Protein AF-A0A969JYF0-F1 (afdb_monomer_lite)

Radius of gyration: 22.34 Å; chains: 1; bounding box: 47×36×56 Å

pLDDT: mean 80.42, std 15.69, range [39.81, 97.44]

Foldseek 3Di:
DPCPPDPDDDDADPVRHDDDDDPDDDPPDDDDDDDDDDDPDNVVVVLAFQAAADDAPPPVDPDHDPDPDFLCGDPPPVSRDPPPRRRHYHDTDHDDDDDDQDDDVPDPSPDDDDPPDPPDPPPPDDD

Sequence (127 aa):
DDDAPTIAGDIYDDANPLELTIDGLETNKPVLVDLQFRPTDPDLLTYAGLVLDWPTGDYEGQVTRGLDTTFATTTNEDAQSDDDTAVYGDIKITPVLEITIPYSDGHYGNLPVNSTYYGISRTMASP

Structure (mmCIF, N/CA/C/O backbone):
data_AF-A0A969JYF0-F1
#
_entry.id   AF-A0A969JYF0-F1
#
loop_
_atom_site.group_PDB
_atom_site.id
_atom_site.type_symbol
_atom_site.label_atom_id
_atom_site.label_alt_id
_atom_site.label_comp_id
_atom_site.label_asym_id
_atom_site.label_entity_id
_atom_site.label_seq_id
_atom_site.pdbx_PDB_ins_code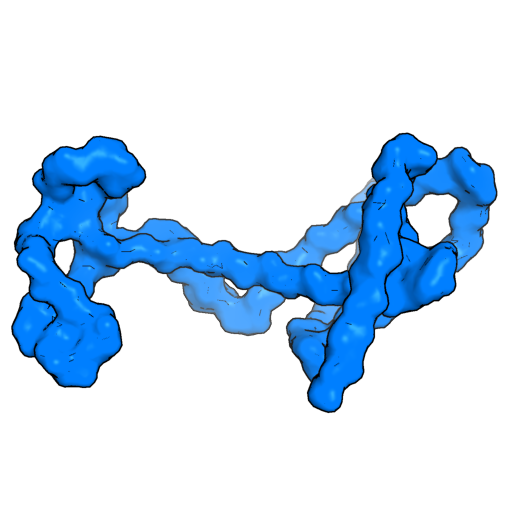
_atom_site.Cartn_x
_atom_site.Cartn_y
_atom_site.Cartn_z
_atom_site.occupancy
_atom_site.B_iso_or_equiv
_atom_site.auth_seq_id
_atom_site.auth_comp_id
_atom_site.auth_asym_id
_atom_site.auth_atom_id
_atom_site.pdbx_PDB_model_num
ATOM 1 N N . ASP A 1 1 ? -9.657 6.367 -30.789 1.00 40.38 1 ASP A N 1
ATOM 2 C CA . ASP A 1 1 ? -8.395 5.640 -30.633 1.00 40.38 1 ASP A CA 1
ATOM 3 C C . ASP A 1 1 ? -7.990 5.644 -29.188 1.00 40.38 1 ASP A C 1
ATOM 5 O O . ASP A 1 1 ? -7.419 6.614 -28.714 1.00 40.38 1 ASP A O 1
ATOM 9 N N . ASP A 1 2 ? -8.400 4.584 -28.504 1.00 48.56 2 ASP A N 1
ATOM 10 C CA . ASP A 1 2 ? -8.015 4.230 -27.137 1.00 48.56 2 ASP A CA 1
ATOM 11 C C . ASP A 1 2 ? -7.271 2.890 -27.213 1.00 48.56 2 ASP A C 1
ATOM 13 O O . ASP A 1 2 ? -7.649 1.896 -26.608 1.00 48.56 2 ASP A O 1
ATOM 17 N N . ASP A 1 3 ? -6.270 2.844 -28.093 1.00 54.09 3 ASP A N 1
ATOM 18 C CA . ASP A 1 3 ? -5.364 1.709 -28.226 1.00 54.09 3 ASP A CA 1
ATOM 19 C C . ASP A 1 3 ? -4.031 2.119 -27.598 1.00 54.09 3 ASP A C 1
ATOM 21 O O . ASP A 1 3 ? -3.016 2.301 -28.275 1.00 54.09 3 ASP A O 1
ATOM 25 N N . ALA A 1 4 ? -4.038 2.330 -26.279 1.00 52.75 4 ALA A N 1
ATOM 26 C CA . ALA A 1 4 ? -2.793 2.267 -25.531 1.00 52.75 4 ALA A CA 1
ATOM 27 C C . ALA A 1 4 ? -2.272 0.822 -25.650 1.00 52.75 4 ALA A C 1
ATOM 29 O O . ALA A 1 4 ? -3.033 -0.114 -25.384 1.00 52.75 4 ALA A O 1
ATOM 30 N N . PRO A 1 5 ? -1.015 0.602 -26.075 1.00 49.50 5 PRO A N 1
ATOM 31 C CA . PRO A 1 5 ? -0.477 -0.742 -26.222 1.00 49.50 5 PRO A CA 1
ATOM 32 C C . PRO A 1 5 ? -0.538 -1.453 -24.869 1.00 49.50 5 PRO A C 1
ATOM 34 O O . PRO A 1 5 ? 0.195 -1.124 -23.939 1.00 49.50 5 PRO A O 1
ATOM 37 N N . THR A 1 6 ? -1.443 -2.422 -24.750 1.00 54.00 6 THR A N 1
ATOM 38 C CA . THR A 1 6 ? -1.519 -3.283 -23.576 1.00 54.00 6 THR A CA 1
ATOM 39 C C . THR A 1 6 ? -0.395 -4.298 -23.707 1.00 54.00 6 THR A C 1
ATOM 41 O O . THR A 1 6 ? -0.458 -5.205 -24.538 1.00 54.00 6 THR A O 1
ATOM 44 N N . ILE A 1 7 ? 0.663 -4.137 -22.918 1.00 57.78 7 ILE A N 1
ATOM 45 C CA . ILE A 1 7 ? 1.602 -5.232 -22.683 1.00 57.78 7 ILE A CA 1
ATOM 46 C C . ILE A 1 7 ? 0.772 -6.309 -21.972 1.00 57.78 7 ILE A C 1
ATOM 48 O O . ILE A 1 7 ? 0.114 -6.012 -20.974 1.00 57.78 7 ILE A O 1
ATOM 52 N N . ALA A 1 8 ? 0.666 -7.499 -22.563 1.00 54.84 8 ALA A N 1
ATOM 53 C CA . ALA A 1 8 ? -0.225 -8.551 -22.083 1.00 54.84 8 ALA A CA 1
ATOM 54 C C . ALA A 1 8 ? 0.003 -8.850 -20.585 1.00 54.84 8 ALA A C 1
ATOM 56 O O . ALA A 1 8 ? 1.124 -8.759 -20.088 1.00 54.84 8 ALA A O 1
ATOM 57 N N . GLY A 1 9 ? -1.091 -9.154 -19.875 1.00 61.62 9 GLY A N 1
ATOM 58 C CA . GLY A 1 9 ? -1.146 -9.325 -18.421 1.00 61.62 9 GLY A CA 1
ATOM 59 C C . GLY A 1 9 ? -0.407 -10.557 -17.904 1.00 61.62 9 GLY A C 1
ATOM 60 O O . GLY A 1 9 ? -1.040 -11.554 -17.563 1.00 61.62 9 GLY A O 1
ATOM 61 N N . ASP A 1 10 ? 0.914 -10.457 -17.828 1.00 77.81 10 ASP A 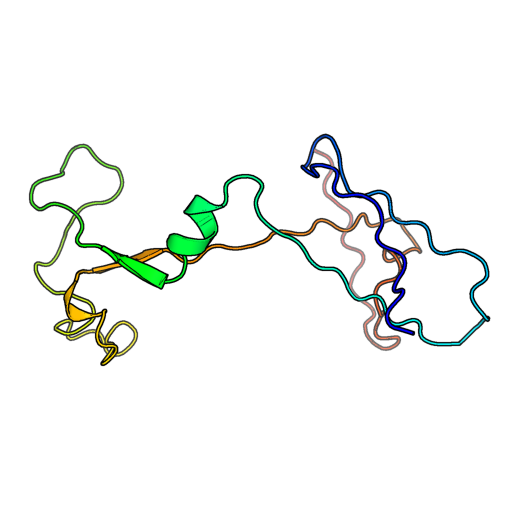N 1
ATOM 62 C CA . ASP A 1 10 ? 1.761 -11.385 -17.088 1.00 77.81 10 ASP A CA 1
ATOM 63 C C . ASP A 1 10 ? 1.781 -11.051 -15.587 1.00 77.81 10 ASP A C 1
ATOM 65 O O . ASP A 1 10 ? 1.437 -9.947 -15.152 1.00 77.81 10 ASP A O 1
ATOM 69 N N . ILE A 1 11 ? 2.139 -12.051 -14.779 1.00 87.56 11 ILE A N 1
ATOM 70 C CA . ILE A 1 11 ? 2.316 -11.909 -13.332 1.00 87.56 11 ILE A CA 1
ATOM 71 C C . ILE A 1 11 ? 3.748 -11.445 -13.083 1.00 87.56 11 ILE A C 1
ATOM 73 O O . ILE A 1 11 ? 4.686 -12.124 -13.494 1.00 87.56 11 ILE A O 1
ATOM 77 N N . TYR A 1 12 ? 3.893 -10.322 -12.382 1.00 89.25 12 TYR A N 1
ATOM 78 C CA . TYR A 1 12 ? 5.189 -9.771 -12.001 1.00 89.25 12 TYR A CA 1
ATOM 79 C C . TYR A 1 12 ? 5.406 -9.899 -10.493 1.00 89.25 12 TYR A C 1
ATOM 81 O O . TYR A 1 12 ? 4.501 -9.618 -9.705 1.00 89.25 12 TYR A O 1
ATOM 89 N N . ASP A 1 13 ? 6.608 -10.308 -10.107 1.00 90.00 13 ASP A N 1
ATOM 90 C CA . ASP A 1 13 ? 7.077 -10.407 -8.724 1.00 90.00 13 ASP A CA 1
ATOM 91 C C . ASP A 1 13 ? 8.592 -10.142 -8.660 1.00 90.00 13 ASP A C 1
ATOM 93 O O . ASP A 1 13 ? 9.218 -9.815 -9.669 1.00 90.00 13 ASP A O 1
ATOM 97 N N . ASP A 1 14 ? 9.201 -10.269 -7.482 1.00 88.12 14 ASP A N 1
ATOM 98 C CA . ASP A 1 14 ? 10.642 -10.037 -7.319 1.00 88.12 14 ASP A CA 1
ATOM 99 C C . ASP A 1 14 ? 11.514 -11.007 -8.138 1.00 88.12 14 ASP A C 1
ATOM 101 O O . ASP A 1 14 ? 12.638 -10.668 -8.509 1.00 88.12 14 ASP A O 1
ATOM 105 N N . ALA A 1 15 ? 11.023 -12.219 -8.418 1.00 90.19 15 ALA A N 1
ATOM 106 C CA . ALA A 1 15 ? 11.740 -13.209 -9.218 1.00 90.19 15 ALA A CA 1
ATOM 107 C C . ALA A 1 15 ? 11.520 -13.009 -10.728 1.00 90.19 15 ALA A C 1
ATOM 109 O O . ALA A 1 15 ? 12.384 -13.376 -11.524 1.00 90.19 15 ALA A O 1
ATOM 110 N N . ASN A 1 16 ? 10.384 -12.422 -11.107 1.00 89.81 16 ASN A N 1
ATOM 111 C CA . ASN A 1 16 ? 9.948 -12.149 -12.471 1.00 89.81 16 ASN A CA 1
ATOM 112 C C . ASN A 1 16 ? 9.544 -10.666 -12.584 1.00 89.81 16 ASN A C 1
ATOM 114 O O . ASN A 1 16 ? 8.352 -10.350 -12.659 1.00 89.81 16 ASN A O 1
ATOM 118 N N . PRO A 1 17 ? 10.512 -9.733 -12.548 1.00 88.38 17 PRO A N 1
ATOM 119 C CA . PRO A 1 17 ? 10.208 -8.309 -12.585 1.00 88.38 17 PRO A CA 1
ATOM 120 C C . PRO A 1 17 ? 9.678 -7.884 -13.961 1.00 88.38 17 PRO A C 1
ATOM 122 O O . PRO A 1 17 ? 9.987 -8.492 -14.986 1.00 88.38 17 PRO A O 1
ATOM 125 N N . LEU A 1 18 ? 8.914 -6.789 -14.003 1.00 86.62 18 LEU A N 1
ATOM 126 C CA . LEU A 1 18 ? 8.524 -6.150 -15.262 1.00 86.62 18 LEU A CA 1
ATOM 127 C C . LEU A 1 18 ? 9.763 -5.575 -15.968 1.00 86.62 18 LEU A C 1
ATOM 129 O O . LEU A 1 18 ? 10.349 -4.592 -15.513 1.00 86.62 18 LEU A O 1
ATOM 133 N N . GLU A 1 19 ? 10.118 -6.140 -17.120 1.00 85.25 19 GLU A N 1
ATOM 134 C CA . GLU A 1 19 ? 11.183 -5.627 -17.986 1.00 85.25 19 GLU A CA 1
ATOM 135 C C . GLU A 1 19 ? 10.614 -4.666 -19.043 1.00 85.25 19 GLU A C 1
ATOM 137 O O . GLU A 1 19 ? 10.250 -5.059 -20.152 1.00 85.25 19 GLU A O 1
ATOM 142 N N . LEU A 1 20 ? 10.523 -3.376 -18.705 1.00 81.12 20 LEU A N 1
ATOM 143 C CA . LEU A 1 20 ? 10.026 -2.343 -19.620 1.00 81.12 20 LEU A CA 1
ATOM 144 C C . LEU A 1 20 ? 11.171 -1.673 -20.395 1.00 81.12 20 LEU A C 1
ATOM 146 O O . LEU A 1 20 ? 12.008 -0.987 -19.810 1.00 81.12 20 LEU A O 1
ATOM 150 N N . THR A 1 21 ? 11.155 -1.799 -21.725 1.00 82.12 21 THR A N 1
ATOM 151 C CA . THR A 1 21 ? 12.031 -1.043 -22.641 1.00 82.12 21 THR A CA 1
ATOM 152 C C . THR A 1 21 ? 11.193 -0.124 -23.525 1.00 82.12 21 THR A C 1
ATOM 154 O O . THR A 1 21 ? 10.223 -0.566 -24.137 1.00 82.12 21 THR A O 1
ATOM 157 N N . ILE A 1 22 ? 11.567 1.157 -23.597 1.00 80.81 22 ILE A N 1
ATOM 158 C CA . ILE A 1 22 ? 10.920 2.154 -24.458 1.00 80.81 22 ILE A CA 1
ATOM 159 C C . ILE A 1 22 ? 11.965 2.692 -25.436 1.00 80.81 22 ILE A C 1
ATOM 161 O O . ILE A 1 22 ? 12.864 3.436 -25.047 1.00 80.81 22 ILE A O 1
ATOM 165 N N . ASP A 1 23 ? 11.826 2.319 -26.706 1.00 85.19 23 ASP A N 1
ATOM 166 C CA . ASP A 1 23 ? 12.746 2.697 -27.778 1.00 85.19 23 ASP A CA 1
ATOM 167 C C . ASP A 1 23 ? 12.221 3.866 -28.623 1.00 85.19 23 ASP A C 1
ATOM 169 O O . ASP A 1 23 ? 11.042 4.219 -28.594 1.00 85.19 23 ASP A O 1
ATOM 173 N N . GLY A 1 24 ? 13.112 4.465 -29.420 1.00 87.06 24 GLY A N 1
ATOM 174 C CA . GLY A 1 24 ? 12.740 5.492 -30.402 1.00 87.06 24 GLY A CA 1
ATOM 175 C C . GLY A 1 24 ? 12.380 6.851 -29.799 1.00 87.06 24 GLY A C 1
ATOM 176 O O . GLY A 1 24 ? 11.699 7.647 -30.443 1.00 87.06 24 GLY A O 1
ATOM 177 N N . LEU A 1 25 ? 12.830 7.124 -28.574 1.00 85.25 25 LEU A N 1
ATOM 178 C CA . LEU A 1 25 ? 12.570 8.387 -27.894 1.00 85.25 25 LEU A CA 1
ATOM 179 C C . LEU A 1 25 ? 13.325 9.555 -28.536 1.00 85.25 25 LEU A C 1
ATOM 181 O O . LEU A 1 25 ? 14.490 9.442 -28.923 1.00 85.25 25 LEU A O 1
ATOM 185 N N . GLU A 1 26 ? 12.666 10.711 -28.598 1.00 87.00 26 GLU A N 1
ATOM 186 C CA . GLU A 1 26 ? 13.314 11.955 -28.999 1.00 87.00 26 GLU A CA 1
ATOM 187 C C . GLU A 1 26 ? 14.209 12.492 -27.877 1.00 87.00 26 GLU A C 1
ATOM 189 O O . GLU A 1 26 ? 13.788 12.661 -26.728 1.00 87.00 26 GLU A O 1
ATOM 194 N N . THR A 1 27 ? 15.448 12.837 -28.226 1.00 82.62 27 THR A N 1
ATOM 195 C CA . THR A 1 27 ? 16.403 13.442 -27.294 1.00 82.62 27 THR A CA 1
ATOM 196 C C . THR A 1 27 ? 15.832 14.714 -26.656 1.00 82.62 27 THR A C 1
ATOM 198 O O . THR A 1 27 ? 15.342 15.606 -27.350 1.00 82.62 27 THR A O 1
ATOM 201 N N . ASN A 1 28 ? 15.972 14.840 -25.331 1.00 77.31 28 ASN A N 1
ATOM 202 C CA . ASN A 1 28 ? 15.523 15.990 -24.529 1.00 77.31 28 ASN A CA 1
ATOM 203 C C . ASN A 1 28 ? 14.005 16.247 -24.547 1.00 77.31 28 ASN A C 1
ATOM 205 O O . ASN A 1 28 ? 13.568 17.377 -24.305 1.00 77.31 28 ASN A O 1
ATOM 209 N N . LYS A 1 29 ? 13.190 15.225 -24.820 1.00 81.00 29 LYS A N 1
ATOM 210 C CA . LYS A 1 29 ? 11.735 15.296 -24.660 1.00 81.00 29 LYS A CA 1
ATOM 211 C C . LYS A 1 29 ? 11.290 14.457 -23.462 1.00 81.00 29 LYS A C 1
ATOM 213 O O . LYS A 1 29 ? 11.776 13.339 -23.304 1.00 81.00 29 LYS A O 1
ATOM 218 N N . PRO A 1 30 ? 10.390 14.976 -22.607 1.00 78.44 30 PRO A N 1
ATOM 219 C CA . PRO A 1 30 ? 9.809 14.166 -21.550 1.00 78.44 30 PRO A CA 1
ATOM 220 C C . PRO A 1 30 ? 8.912 13.087 -22.160 1.00 78.44 30 PRO A C 1
ATOM 222 O O . PRO A 1 30 ? 8.207 13.334 -23.140 1.00 78.44 30 PRO A O 1
ATOM 225 N N . VAL A 1 31 ? 8.921 11.915 -21.538 1.00 81.88 31 VAL A N 1
ATOM 226 C CA . VAL A 1 31 ? 8.039 10.795 -21.867 1.00 81.88 31 VAL A CA 1
ATOM 227 C C . VAL A 1 31 ? 7.126 10.567 -20.675 1.00 81.88 31 VAL A C 1
ATOM 229 O O . VAL A 1 31 ? 7.588 10.559 -19.535 1.00 81.88 31 VAL A O 1
ATOM 232 N N . LEU A 1 32 ? 5.833 10.410 -20.944 1.00 84.38 32 LEU A N 1
ATOM 233 C CA . LEU A 1 32 ? 4.859 9.983 -19.949 1.00 84.38 32 LEU A CA 1
ATOM 234 C C . LEU A 1 32 ? 4.613 8.488 -20.131 1.00 84.38 32 LEU A C 1
ATOM 236 O O . LEU A 1 32 ? 4.314 8.045 -21.238 1.00 84.38 32 LEU A O 1
ATOM 240 N N . VAL A 1 33 ? 4.722 7.742 -19.038 1.00 81.38 33 VAL A N 1
ATOM 241 C CA . VAL A 1 33 ? 4.360 6.328 -18.971 1.00 81.38 33 VAL A CA 1
ATOM 242 C C . VAL A 1 33 ? 3.257 6.199 -17.932 1.00 81.38 33 VAL A C 1
ATOM 244 O O . VAL A 1 33 ? 3.424 6.670 -16.808 1.00 81.38 33 VAL A O 1
ATOM 247 N N . ASP A 1 34 ? 2.140 5.591 -18.321 1.00 85.50 34 ASP A N 1
ATOM 248 C CA . ASP A 1 34 ? 1.054 5.221 -17.414 1.00 85.50 34 ASP A CA 1
ATOM 249 C C . ASP A 1 34 ? 1.074 3.701 -17.231 1.00 85.50 34 ASP A C 1
ATOM 251 O O . ASP A 1 34 ? 1.116 2.951 -18.209 1.00 85.50 34 ASP A O 1
ATOM 255 N N . LEU A 1 35 ? 1.107 3.257 -15.976 1.00 82.12 35 LEU A N 1
ATOM 256 C CA . LEU A 1 35 ? 1.182 1.852 -15.595 1.00 82.12 35 LEU A CA 1
ATOM 257 C C . LEU A 1 35 ? 0.010 1.539 -14.673 1.00 82.12 35 LEU A C 1
ATOM 259 O O . LEU A 1 35 ? -0.198 2.211 -13.663 1.00 82.12 35 LEU A O 1
ATOM 263 N N . GLN A 1 36 ? -0.721 0.475 -14.990 1.00 85.44 36 GLN A N 1
ATOM 264 C CA . GLN A 1 36 ? -1.794 -0.034 -14.146 1.00 85.44 36 GLN A CA 1
ATOM 265 C C . GLN A 1 36 ? -1.423 -1.421 -13.637 1.00 85.44 36 GLN A C 1
ATOM 267 O O . GLN A 1 36 ? -1.182 -2.338 -14.420 1.00 85.44 36 GLN A O 1
ATOM 272 N N . PHE A 1 37 ? -1.409 -1.573 -12.315 1.00 83.06 37 PHE A N 1
ATOM 273 C CA . PHE A 1 37 ? -1.154 -2.842 -11.643 1.00 83.06 37 PHE A CA 1
ATOM 274 C C . PHE A 1 37 ? -2.424 -3.333 -10.955 1.00 83.06 37 PHE A C 1
ATOM 276 O O . PHE A 1 37 ? -3.225 -2.543 -10.448 1.00 83.06 37 PHE A O 1
ATOM 283 N N . ARG A 1 38 ? -2.595 -4.653 -10.900 1.00 86.69 38 ARG A N 1
ATOM 284 C CA . ARG A 1 38 ? -3.645 -5.306 -10.122 1.00 86.69 38 ARG A CA 1
ATOM 285 C C . ARG A 1 38 ? -3.049 -6.528 -9.420 1.00 86.69 38 ARG A C 1
ATOM 287 O O . ARG A 1 38 ? -2.327 -7.275 -10.077 1.00 86.69 38 ARG A O 1
ATOM 294 N N . PRO A 1 39 ? -3.358 -6.762 -8.133 1.00 87.81 39 PRO A N 1
ATOM 295 C CA . PRO A 1 39 ? -3.016 -8.019 -7.480 1.00 87.81 39 PRO A CA 1
ATOM 296 C C . PRO A 1 39 ? -3.596 -9.218 -8.240 1.00 87.81 39 PRO A C 1
ATOM 298 O O . PRO A 1 39 ? -4.685 -9.138 -8.809 1.00 87.81 39 PRO A O 1
ATOM 301 N N . THR A 1 40 ? -2.885 -10.341 -8.235 1.00 89.19 40 THR A N 1
ATOM 302 C CA . THR A 1 40 ? -3.354 -11.580 -8.876 1.00 89.19 40 THR A CA 1
ATOM 303 C C . THR A 1 40 ? -4.562 -12.180 -8.164 1.00 89.19 40 THR A C 1
ATOM 305 O O . THR A 1 40 ? -5.420 -12.777 -8.814 1.00 89.19 40 THR A O 1
ATOM 308 N N . ASP A 1 41 ? -4.650 -11.980 -6.849 1.00 88.62 41 ASP A N 1
ATOM 309 C CA . ASP A 1 41 ? -5.824 -12.291 -6.045 1.00 88.62 41 ASP A CA 1
ATOM 310 C C . ASP A 1 41 ? -6.773 -11.073 -5.993 1.00 88.62 41 ASP A C 1
ATOM 312 O O . ASP A 1 41 ? -6.438 -10.056 -5.371 1.00 88.62 41 ASP A O 1
ATOM 316 N N . PRO A 1 42 ? -7.955 -11.137 -6.636 1.00 86.69 42 PRO A N 1
ATOM 317 C CA . PRO A 1 42 ? -8.915 -10.040 -6.624 1.00 86.69 42 PRO A CA 1
ATOM 318 C C . PRO A 1 42 ? -9.525 -9.781 -5.240 1.00 86.69 42 PRO A C 1
ATOM 320 O O . PRO A 1 42 ? -9.987 -8.662 -5.009 1.00 86.69 42 PRO A O 1
ATOM 323 N N . ASP A 1 43 ? -9.503 -10.744 -4.312 1.00 87.06 43 ASP A N 1
ATOM 324 C CA . ASP A 1 43 ? -10.062 -10.559 -2.969 1.00 87.06 43 ASP A CA 1
ATOM 325 C C . ASP A 1 43 ? -9.260 -9.516 -2.178 1.00 87.06 43 ASP A C 1
ATOM 327 O O . ASP A 1 43 ? -9.832 -8.754 -1.395 1.00 87.06 43 ASP A O 1
ATOM 331 N N . LEU A 1 44 ? -7.963 -9.358 -2.466 1.00 85.62 44 LEU A N 1
ATOM 332 C CA . LEU A 1 44 ? -7.121 -8.317 -1.862 1.00 85.62 44 LEU A CA 1
ATOM 333 C C . LEU A 1 44 ? -7.614 -6.894 -2.163 1.00 85.62 44 LEU A C 1
ATOM 335 O O . LEU A 1 44 ? -7.391 -5.989 -1.358 1.00 85.62 44 LEU A O 1
ATOM 339 N N . LEU A 1 45 ? -8.327 -6.679 -3.277 1.00 85.56 45 LEU A N 1
ATOM 340 C CA . LEU A 1 45 ? -8.945 -5.380 -3.579 1.00 85.56 45 LEU A CA 1
ATOM 341 C C . LEU A 1 45 ? -10.064 -5.039 -2.591 1.00 85.56 45 LEU A C 1
ATOM 343 O O . LEU A 1 45 ? -10.322 -3.866 -2.334 1.00 85.56 45 LEU A O 1
ATOM 347 N N . THR A 1 46 ? -10.714 -6.056 -2.024 1.00 86.56 46 THR A N 1
ATOM 348 C CA . THR A 1 46 ? -11.784 -5.878 -1.036 1.00 86.56 46 THR A CA 1
ATOM 349 C C . THR A 1 46 ? -11.246 -5.605 0.366 1.00 86.56 46 THR A C 1
ATOM 351 O O . THR A 1 46 ? -11.968 -5.072 1.204 1.00 86.56 46 THR A O 1
ATOM 354 N N . TYR A 1 47 ? -9.972 -5.922 0.623 1.00 86.31 47 TYR A N 1
ATOM 355 C CA . TYR A 1 47 ? -9.345 -5.715 1.931 1.00 86.31 47 TYR A CA 1
ATOM 356 C C . TYR A 1 47 ? -8.888 -4.278 2.166 1.00 86.31 47 TYR A C 1
ATOM 358 O O . TYR A 1 47 ? -8.605 -3.891 3.303 1.00 86.31 47 TYR A O 1
ATOM 366 N N . ALA A 1 48 ? -8.830 -3.475 1.105 1.00 86.12 48 ALA A N 1
ATOM 367 C CA . ALA A 1 48 ? -8.444 -2.081 1.189 1.00 86.12 48 ALA A CA 1
ATOM 368 C C . ALA A 1 48 ? -9.392 -1.301 2.114 1.00 86.12 48 ALA A C 1
ATOM 370 O O . ALA A 1 48 ? -10.568 -1.113 1.811 1.00 86.12 48 ALA A O 1
ATOM 371 N N . GLY A 1 49 ? -8.859 -0.822 3.241 1.00 86.50 49 GLY A N 1
ATOM 372 C CA . GLY A 1 49 ? -9.606 -0.003 4.191 1.00 86.50 49 GLY A CA 1
ATOM 373 C C . GLY A 1 49 ? -10.499 -0.788 5.151 1.00 86.50 49 GLY A C 1
ATOM 374 O O . GLY A 1 49 ? -11.284 -0.160 5.862 1.00 86.50 49 GLY A O 1
ATOM 375 N N . LEU A 1 50 ? -10.375 -2.120 5.215 1.00 92.38 50 LEU A N 1
ATOM 376 C CA . LEU A 1 50 ? -11.061 -2.899 6.243 1.00 92.38 50 LEU A CA 1
ATOM 377 C C . LEU A 1 50 ? -10.592 -2.472 7.632 1.00 92.38 50 LEU A C 1
ATOM 379 O O . LEU A 1 50 ? -9.391 -2.432 7.908 1.00 92.38 50 LEU A O 1
ATOM 383 N N . VAL A 1 51 ? -11.565 -2.187 8.493 1.00 94.50 51 VAL A N 1
ATOM 384 C CA . VAL A 1 51 ? -11.362 -1.955 9.920 1.00 94.50 51 VAL A CA 1
ATOM 385 C C . VAL A 1 51 ? -11.848 -3.190 10.664 1.00 94.50 51 VAL A C 1
ATOM 387 O O . VAL A 1 51 ? -12.980 -3.630 10.465 1.00 94.50 51 VAL A O 1
ATOM 390 N N . LEU A 1 52 ? -10.967 -3.768 11.473 1.00 93.69 52 LEU A N 1
ATOM 391 C CA . LEU A 1 52 ? -11.166 -5.023 12.181 1.00 93.69 52 LEU A CA 1
ATOM 392 C C . LEU A 1 52 ? -10.905 -4.834 13.671 1.00 93.69 52 LEU A C 1
ATOM 394 O O . LEU A 1 52 ? -10.065 -4.026 14.072 1.00 93.69 52 LEU A O 1
ATOM 398 N N . ASP A 1 53 ? -11.605 -5.630 14.468 1.00 92.94 53 ASP A N 1
ATOM 399 C CA . ASP A 1 53 ? -11.450 -5.697 15.914 1.00 92.94 53 ASP A CA 1
ATOM 400 C C . ASP A 1 53 ? -10.482 -6.831 16.265 1.00 92.94 53 ASP A C 1
ATOM 402 O O . ASP A 1 53 ? -10.750 -7.995 15.945 1.00 92.94 53 ASP A O 1
ATOM 406 N N . TRP A 1 54 ? -9.343 -6.522 16.891 1.00 92.25 54 TRP A N 1
ATOM 407 C CA . TRP A 1 54 ? -8.443 -7.581 17.359 1.00 92.25 54 TRP A CA 1
ATOM 408 C C . TRP A 1 54 ? -9.085 -8.369 18.516 1.00 92.25 54 TRP A C 1
ATOM 410 O O . TRP A 1 54 ? -9.624 -7.767 19.436 1.00 92.25 54 TRP A O 1
ATOM 420 N N . PRO A 1 55 ? -9.044 -9.710 18.5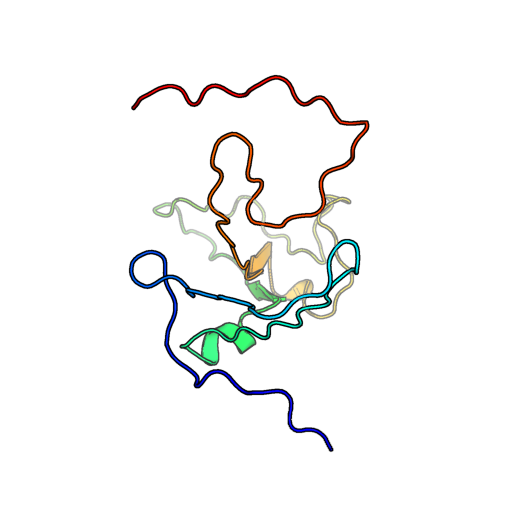53 1.00 89.38 55 PRO A N 1
ATOM 421 C CA . PRO A 1 55 ? -9.733 -10.471 19.593 1.00 89.38 55 PRO A CA 1
ATOM 422 C C . PRO A 1 55 ? -9.231 -10.162 21.014 1.00 89.38 55 PRO A C 1
ATOM 424 O O . PRO A 1 55 ? -8.031 -10.146 21.301 1.00 89.38 55 PRO A O 1
ATOM 427 N N . THR A 1 56 ? -10.171 -9.996 21.947 1.00 87.00 56 THR A N 1
ATOM 428 C CA . THR A 1 56 ? -9.860 -9.925 23.379 1.00 87.00 56 THR A CA 1
ATOM 429 C C . THR A 1 56 ? -9.342 -11.274 23.875 1.00 87.00 56 THR A C 1
ATOM 431 O O . THR A 1 56 ? -9.921 -12.321 23.588 1.00 87.00 56 THR A O 1
ATOM 434 N N . GLY A 1 57 ? -8.276 -11.248 24.677 1.00 86.12 57 GLY A N 1
ATOM 435 C CA . GLY A 1 57 ? -7.705 -12.453 25.279 1.00 86.12 57 GLY A CA 1
ATOM 436 C C . GLY A 1 57 ? -6.726 -13.220 24.386 1.00 86.12 57 GLY A C 1
ATOM 437 O O . GLY A 1 57 ? -6.293 -14.302 24.777 1.00 86.12 57 GLY A O 1
ATOM 438 N N . ASP A 1 58 ? -6.356 -12.677 23.222 1.00 87.81 58 ASP A N 1
ATOM 439 C CA . ASP A 1 58 ? -5.228 -13.192 22.446 1.00 87.81 58 ASP A CA 1
ATOM 440 C C . ASP A 1 58 ? -3.899 -12.731 23.068 1.00 87.81 58 ASP A C 1
ATOM 442 O O . ASP A 1 58 ? -3.447 -11.603 22.862 1.00 87.81 58 ASP A O 1
ATOM 446 N N . TYR A 1 59 ? -3.312 -13.606 23.888 1.00 86.94 59 TYR A N 1
ATOM 447 C CA . TYR A 1 59 ? -2.035 -13.386 24.580 1.00 86.94 59 TYR A CA 1
ATOM 448 C C . TYR A 1 59 ? -0.879 -14.204 23.995 1.00 86.94 59 TYR A C 1
ATOM 450 O O . TYR A 1 59 ? 0.254 -14.088 24.462 1.00 86.94 59 TYR A O 1
ATOM 458 N N . GLU A 1 60 ? -1.166 -15.064 23.020 1.00 88.81 60 GLU A N 1
ATOM 459 C CA . GLU A 1 60 ? -0.165 -15.912 22.367 1.00 88.81 60 GLU A CA 1
ATOM 460 C C . GLU A 1 60 ? 0.326 -15.287 21.049 1.00 88.81 60 GLU A C 1
ATOM 462 O O . GLU A 1 60 ? 1.394 -15.653 20.552 1.00 88.81 60 GLU A O 1
ATOM 467 N N . GLY A 1 61 ? -0.422 -14.321 20.501 1.00 83.81 61 GLY A N 1
ATOM 468 C CA . GLY A 1 61 ? -0.059 -13.538 19.326 1.00 83.81 61 GLY A CA 1
ATOM 469 C C . GLY A 1 61 ? 1.002 -12.453 19.564 1.00 83.81 61 GLY A C 1
ATOM 470 O O . GLY A 1 61 ? 1.296 -12.040 20.684 1.00 83.81 61 GLY A O 1
ATOM 471 N N . GLN A 1 62 ? 1.580 -11.961 18.462 1.00 85.69 62 GLN A N 1
ATOM 472 C CA . GLN A 1 62 ? 2.518 -10.824 18.469 1.00 85.69 62 GLN A CA 1
ATOM 473 C C . GLN A 1 62 ? 1.804 -9.472 18.609 1.00 85.69 62 GLN A C 1
ATOM 475 O O . GLN A 1 62 ? 2.388 -8.501 19.087 1.00 85.69 62 GLN A O 1
ATOM 480 N N . VAL A 1 63 ? 0.540 -9.409 18.188 1.00 88.62 63 VAL A N 1
ATOM 481 C CA . VAL A 1 63 ? -0.348 -8.272 18.427 1.00 88.62 63 VAL A CA 1
ATOM 482 C C . VAL A 1 63 ? -1.233 -8.641 19.608 1.00 88.62 63 VAL A C 1
ATOM 484 O O . VAL A 1 63 ? -1.795 -9.731 19.644 1.00 88.62 63 VAL A O 1
ATOM 487 N N . THR A 1 64 ? -1.330 -7.742 20.583 1.00 87.31 64 THR A N 1
ATOM 488 C CA . THR A 1 64 ? -2.164 -7.942 21.770 1.00 87.31 64 THR A CA 1
ATOM 489 C C . THR A 1 64 ? -3.076 -6.743 21.953 1.00 87.31 64 THR A C 1
ATOM 491 O O . THR A 1 64 ? -2.674 -5.594 21.747 1.00 87.31 64 THR A O 1
ATOM 494 N N . ARG A 1 65 ? -4.319 -7.012 22.353 1.00 88.50 65 ARG A N 1
ATOM 495 C CA . ARG A 1 65 ? -5.270 -5.962 22.703 1.00 88.50 65 ARG A CA 1
ATOM 496 C C . ARG A 1 65 ? -4.931 -5.398 24.082 1.00 88.50 65 ARG A C 1
ATOM 498 O O . ARG A 1 65 ? -5.014 -6.107 25.083 1.00 88.50 65 ARG A O 1
ATOM 505 N N . GLY A 1 66 ? -4.567 -4.116 24.122 1.00 86.81 66 GLY A N 1
ATOM 506 C CA . GLY A 1 66 ? -4.300 -3.383 25.365 1.00 86.81 66 GLY A CA 1
ATOM 507 C C . GLY A 1 66 ? -5.473 -2.536 25.873 1.00 86.81 66 GLY A C 1
ATOM 508 O O . GLY A 1 66 ? -5.521 -2.229 27.061 1.00 86.81 66 GLY A O 1
ATOM 509 N N . LEU A 1 67 ? -6.403 -2.154 24.991 1.00 88.88 67 LEU A N 1
ATOM 510 C CA . LEU A 1 67 ? -7.560 -1.303 25.283 1.00 88.88 67 LEU A CA 1
ATOM 511 C C . LEU A 1 67 ? -8.811 -1.872 24.606 1.00 88.88 67 LEU A C 1
ATOM 513 O O . LEU A 1 67 ? -8.707 -2.466 23.539 1.00 88.88 67 LEU A O 1
ATOM 517 N N . ASP A 1 68 ? -9.985 -1.623 25.186 1.00 90.31 68 ASP A N 1
ATOM 518 C CA . ASP A 1 68 ? -11.285 -2.032 24.625 1.00 90.31 68 ASP A CA 1
ATOM 519 C C . ASP A 1 68 ? -11.949 -0.908 23.795 1.00 90.31 68 ASP A C 1
ATOM 521 O O . ASP A 1 68 ? -13.172 -0.830 23.682 1.00 90.31 68 ASP A O 1
ATOM 525 N N . THR A 1 69 ? -11.147 0.015 23.258 1.00 94.62 69 THR A N 1
ATOM 526 C CA . THR A 1 69 ? -11.605 1.140 22.429 1.00 94.62 69 THR A CA 1
ATOM 527 C C . THR A 1 69 ? -11.364 0.866 20.951 1.00 94.62 69 THR A C 1
ATOM 529 O O . THR A 1 69 ? -10.367 0.251 20.593 1.00 94.62 69 THR A O 1
ATOM 532 N N . THR A 1 70 ? -12.213 1.420 20.094 1.00 96.25 70 THR A N 1
ATOM 533 C CA . THR A 1 70 ? -12.072 1.395 18.629 1.00 96.25 70 THR A CA 1
ATOM 534 C C . THR A 1 70 ? -11.502 2.719 18.114 1.00 96.25 70 THR A C 1
ATOM 536 O O . THR A 1 70 ? -11.361 3.672 18.886 1.00 96.25 70 THR A O 1
ATOM 539 N N . PHE A 1 71 ? -11.242 2.840 16.808 1.00 96.50 71 PHE A N 1
ATOM 540 C CA . PHE A 1 71 ? -10.893 4.133 16.200 1.00 96.50 71 PHE A CA 1
ATOM 541 C C . PHE A 1 71 ? -11.968 5.209 16.430 1.00 96.50 71 PHE A C 1
ATOM 543 O O . PHE A 1 71 ? -11.634 6.384 16.532 1.00 96.50 71 PHE A O 1
ATOM 550 N N . ALA A 1 72 ? -13.241 4.833 16.588 1.00 97.44 72 ALA A N 1
ATOM 551 C CA . ALA A 1 72 ? -14.314 5.786 16.887 1.00 97.44 72 ALA A CA 1
ATOM 552 C C . ALA A 1 72 ? -14.333 6.269 18.352 1.00 97.44 72 ALA A C 1
ATOM 554 O O . ALA A 1 72 ? -14.833 7.354 18.643 1.00 97.44 72 ALA A O 1
ATOM 555 N N . THR A 1 73 ? -13.840 5.460 19.297 1.00 97.12 73 THR A N 1
ATOM 556 C CA . THR A 1 73 ? -14.002 5.713 20.747 1.00 97.12 73 THR A CA 1
ATOM 557 C C . THR A 1 73 ? -12.695 5.958 21.495 1.00 97.12 73 THR A C 1
ATOM 559 O O . THR A 1 73 ? -12.723 6.309 22.676 1.00 97.12 73 THR A O 1
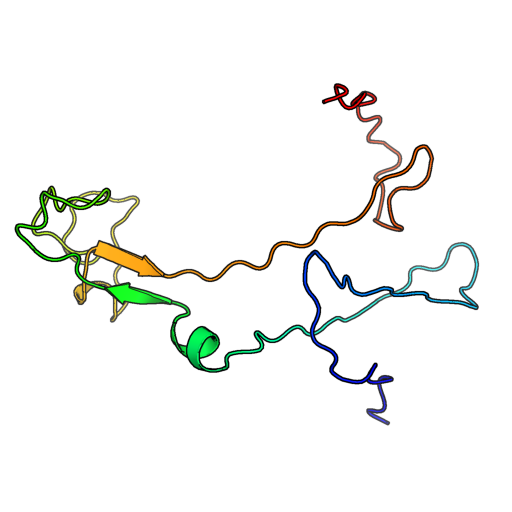ATOM 562 N N . THR A 1 74 ? -11.552 5.784 20.832 1.00 95.69 74 THR A N 1
ATOM 563 C CA . THR A 1 74 ? -10.241 6.093 21.401 1.00 95.69 74 THR A CA 1
ATOM 564 C C . THR A 1 74 ? -10.124 7.573 21.765 1.00 95.69 74 THR A C 1
ATOM 566 O O . THR A 1 74 ? -10.648 8.445 21.079 1.00 95.69 74 THR A O 1
ATOM 569 N N . THR A 1 75 ? -9.399 7.867 22.845 1.00 95.81 75 THR A N 1
ATOM 570 C CA . THR A 1 75 ? -9.053 9.242 23.237 1.00 95.81 75 THR A CA 1
ATOM 571 C C . THR A 1 75 ? -7.738 9.717 22.612 1.00 95.81 75 THR A C 1
ATOM 573 O O . THR A 1 75 ? -7.279 10.811 22.927 1.00 95.81 75 THR A O 1
ATOM 576 N N . ASN A 1 76 ? -7.075 8.881 21.804 1.00 94.81 76 ASN A N 1
ATOM 577 C CA . ASN A 1 76 ? -5.888 9.278 21.054 1.00 94.81 76 ASN A CA 1
ATOM 578 C C . ASN A 1 76 ? -6.315 10.060 19.806 1.00 94.81 76 ASN A C 1
ATOM 580 O O . ASN A 1 76 ? -6.777 9.458 18.840 1.00 94.81 76 ASN A O 1
ATOM 584 N N . GLU A 1 77 ? -6.118 11.377 19.828 1.00 95.25 77 GLU A N 1
ATOM 585 C CA . GLU A 1 77 ? -6.510 12.288 18.745 1.00 95.25 77 GLU A CA 1
ATOM 586 C C . GLU A 1 77 ? -5.858 11.942 17.393 1.00 95.25 77 GLU A C 1
ATOM 588 O O . GLU A 1 77 ? -6.486 12.144 16.360 1.00 95.25 77 GLU A O 1
ATOM 593 N N . ASP A 1 78 ? -4.652 11.358 17.377 1.00 94.56 78 ASP A N 1
ATOM 594 C CA . ASP A 1 78 ? -3.972 10.962 16.131 1.00 94.56 78 ASP A CA 1
ATOM 595 C C . ASP A 1 78 ? -4.589 9.710 15.485 1.00 94.56 78 ASP A C 1
ATOM 597 O O . ASP A 1 78 ? -4.415 9.465 14.290 1.00 94.56 78 ASP A O 1
ATOM 601 N N . ALA A 1 79 ? -5.271 8.882 16.280 1.00 92.69 79 ALA A N 1
ATOM 602 C CA . ALA A 1 79 ? -5.881 7.630 15.833 1.00 92.69 79 ALA A CA 1
ATOM 603 C C . ALA A 1 79 ? -7.409 7.715 15.718 1.00 92.69 79 ALA A C 1
ATOM 605 O O . ALA A 1 79 ? -8.020 6.840 15.106 1.00 92.69 79 ALA A O 1
ATOM 606 N N . GLN A 1 80 ? -8.031 8.725 16.327 1.00 96.38 80 GLN A N 1
ATOM 607 C CA . GLN A 1 80 ? -9.477 8.875 16.329 1.00 96.38 80 GLN A CA 1
ATOM 608 C C . GLN A 1 80 ? -9.996 9.155 14.911 1.00 96.38 80 GLN A C 1
ATOM 610 O O . GLN A 1 80 ? -9.435 9.969 14.181 1.00 96.38 80 GLN A O 1
ATOM 615 N N . SER A 1 81 ? -11.073 8.476 14.516 1.00 95.62 81 SER A N 1
ATOM 616 C CA . SER A 1 81 ? -11.716 8.664 13.213 1.00 95.62 81 SER A CA 1
ATOM 617 C C . SER A 1 81 ? -13.237 8.672 13.342 1.00 95.62 81 SER A C 1
ATOM 619 O O . SER A 1 81 ? -13.804 7.867 14.081 1.00 95.62 81 SER A O 1
ATOM 621 N N . ASP A 1 82 ? -13.876 9.553 12.573 1.00 95.06 82 ASP A N 1
ATOM 622 C CA . ASP A 1 82 ? -15.333 9.648 12.425 1.00 95.06 82 ASP A CA 1
ATOM 623 C C . ASP A 1 82 ? -15.853 8.862 11.202 1.00 95.06 82 ASP A C 1
ATOM 625 O O . ASP A 1 82 ? -17.031 8.958 10.860 1.00 95.06 82 ASP A O 1
ATOM 629 N N . ASP A 1 83 ? -14.991 8.096 10.520 1.00 94.12 83 ASP A N 1
ATOM 630 C CA . ASP A 1 83 ? -15.410 7.224 9.420 1.00 94.12 83 ASP A CA 1
ATOM 631 C C . ASP A 1 83 ? -16.449 6.201 9.909 1.00 94.12 83 ASP A C 1
ATOM 633 O O . ASP A 1 83 ? -16.298 5.609 10.980 1.00 94.12 83 ASP A O 1
ATOM 637 N N . ASP A 1 84 ? -17.448 5.887 9.078 1.00 94.31 84 ASP A N 1
ATOM 638 C CA . ASP A 1 84 ? -18.495 4.906 9.415 1.00 94.31 84 ASP A CA 1
ATOM 639 C C . ASP A 1 84 ? -17.921 3.538 9.829 1.00 94.31 84 ASP A C 1
ATOM 641 O O . ASP A 1 84 ? -18.530 2.809 10.612 1.00 94.31 84 ASP A O 1
ATOM 645 N N . THR A 1 85 ? -16.737 3.177 9.321 1.00 94.38 85 THR A N 1
ATOM 646 C CA . THR A 1 85 ? -16.066 1.911 9.638 1.00 94.38 85 THR A CA 1
ATOM 647 C C . THR A 1 85 ? -15.227 1.950 10.915 1.00 94.38 85 THR A C 1
ATOM 649 O O . THR A 1 85 ? -14.863 0.893 11.426 1.00 94.38 85 THR A O 1
ATOM 652 N N . ALA A 1 86 ? -14.952 3.130 11.480 1.00 96.25 86 ALA A N 1
ATOM 653 C CA . ALA A 1 86 ? -14.115 3.301 12.670 1.00 96.25 86 ALA A CA 1
ATOM 654 C C . ALA A 1 86 ? -14.711 2.643 13.929 1.00 96.25 86 ALA A C 1
ATOM 656 O O . ALA A 1 86 ? -14.002 2.363 14.897 1.00 96.25 86 ALA A O 1
ATOM 657 N N . VAL A 1 87 ? -16.017 2.364 13.922 1.00 96.31 87 VAL A N 1
ATOM 658 C CA . VAL A 1 87 ? -16.708 1.642 15.000 1.00 96.31 87 VAL A CA 1
ATOM 659 C C . VAL A 1 87 ? -16.388 0.147 15.024 1.00 96.31 87 VAL A C 1
ATOM 661 O O . VAL A 1 87 ? -16.659 -0.500 16.031 1.00 96.31 87 VAL A O 1
ATOM 664 N N . TYR A 1 88 ? -15.846 -0.409 13.937 1.00 95.69 88 TYR A N 1
ATOM 665 C CA . TYR A 1 88 ? -15.656 -1.854 13.790 1.00 95.69 88 TYR A CA 1
ATOM 666 C C . TYR A 1 88 ? -14.352 -2.379 14.383 1.00 95.69 88 TYR A C 1
ATOM 668 O O . TYR A 1 88 ? -14.164 -3.591 14.381 1.00 95.69 88 TYR A O 1
ATOM 676 N N . GLY A 1 89 ? -13.472 -1.511 14.889 1.00 95.06 89 GLY A N 1
ATOM 677 C CA . GLY A 1 89 ? -12.295 -1.960 15.619 1.00 95.06 89 GLY A CA 1
ATOM 678 C C . GLY A 1 89 ? -11.144 -0.968 15.667 1.00 95.06 89 GLY A C 1
ATOM 679 O O . GLY A 1 89 ? -11.320 0.242 15.518 1.00 95.06 89 GLY A O 1
ATOM 680 N N . ASP A 1 90 ? -9.965 -1.513 15.926 1.00 92.56 90 ASP A N 1
ATOM 681 C CA . ASP A 1 90 ? -8.711 -0.834 16.255 1.00 92.56 90 ASP A CA 1
ATOM 682 C C . ASP A 1 90 ? -7.550 -1.242 15.329 1.00 92.56 90 ASP A C 1
ATOM 684 O O . ASP A 1 90 ? -6.418 -0.790 15.499 1.00 92.56 90 ASP A O 1
ATOM 688 N N . ILE A 1 91 ? -7.832 -2.060 14.311 1.00 92.88 91 ILE A N 1
ATOM 689 C CA . ILE A 1 91 ? -6.890 -2.465 13.267 1.00 92.88 91 ILE A CA 1
ATOM 690 C C . ILE A 1 91 ? -7.427 -2.027 11.910 1.00 92.88 91 ILE A C 1
ATOM 692 O O . ILE A 1 91 ? -8.578 -2.292 11.583 1.00 92.88 91 ILE A O 1
ATOM 696 N N . LYS A 1 92 ? -6.591 -1.387 11.086 1.00 92.25 92 LYS A N 1
ATOM 697 C CA . LYS A 1 92 ? -6.938 -1.010 9.709 1.00 92.25 92 LYS A CA 1
ATOM 698 C C . LYS A 1 92 ? -5.971 -1.645 8.721 1.00 92.25 92 LYS A C 1
ATOM 700 O O . LYS A 1 92 ? -4.761 -1.455 8.824 1.00 92.25 92 LYS A O 1
ATOM 705 N N . ILE A 1 93 ? -6.505 -2.351 7.730 1.00 91.12 93 ILE A N 1
ATOM 706 C CA . ILE A 1 93 ? -5.714 -2.945 6.653 1.00 91.12 93 ILE A CA 1
ATOM 707 C C . ILE A 1 93 ? -5.537 -1.925 5.529 1.00 91.12 93 ILE A C 1
ATOM 709 O O . ILE A 1 93 ? -6.506 -1.427 4.953 1.00 91.12 93 ILE A O 1
ATOM 713 N N . THR A 1 94 ? -4.279 -1.617 5.213 1.00 88.50 94 THR A N 1
ATOM 714 C CA . THR A 1 94 ? -3.909 -0.730 4.104 1.00 88.50 94 THR A CA 1
ATOM 715 C C . THR A 1 94 ? -2.944 -1.470 3.183 1.00 88.50 94 THR A C 1
ATOM 717 O O . THR A 1 94 ? -1.808 -1.718 3.587 1.00 88.50 94 THR A O 1
ATOM 720 N N . PRO A 1 95 ? -3.369 -1.860 1.971 1.00 85.44 95 PRO A N 1
ATOM 721 C CA . PRO A 1 95 ? -2.473 -2.485 1.011 1.00 85.44 95 PRO A CA 1
ATOM 722 C C . PRO A 1 95 ? -1.449 -1.466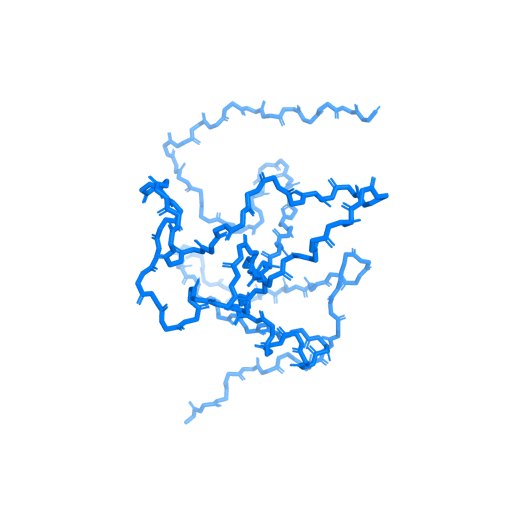 0.504 1.00 85.44 95 PRO A C 1
ATOM 724 O O . PRO A 1 95 ? -1.765 -0.290 0.318 1.00 85.44 95 PRO A O 1
ATOM 727 N N . VAL A 1 96 ? -0.227 -1.932 0.257 1.00 86.75 96 VAL A N 1
ATOM 728 C CA . VAL A 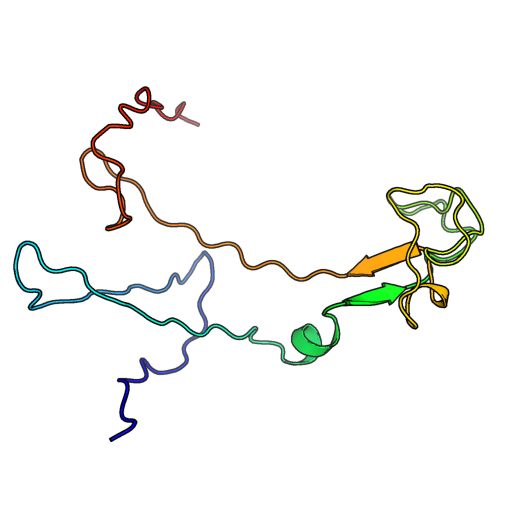1 96 ? 0.878 -1.114 -0.254 1.00 86.75 96 VAL A CA 1
ATOM 729 C C . VAL A 1 96 ? 1.497 -1.829 -1.449 1.00 86.75 96 VAL A C 1
ATOM 731 O O . VAL A 1 96 ? 1.650 -3.049 -1.425 1.00 86.75 96 VAL A O 1
ATOM 734 N N . LEU A 1 97 ? 1.836 -1.071 -2.491 1.00 85.94 97 LEU A N 1
ATOM 735 C CA . LEU A 1 97 ? 2.647 -1.546 -3.607 1.00 85.94 97 LEU A CA 1
ATOM 736 C C . LEU A 1 97 ? 4.081 -1.057 -3.401 1.00 85.94 97 LEU A C 1
ATOM 738 O O . LEU A 1 97 ? 4.308 0.146 -3.271 1.00 85.94 97 LEU A O 1
ATOM 742 N N . GLU A 1 98 ? 5.033 -1.982 -3.400 1.00 86.81 98 GLU A N 1
ATOM 743 C CA . GLU A 1 98 ? 6.459 -1.673 -3.444 1.00 86.81 98 GLU A CA 1
ATOM 744 C C . GLU A 1 98 ? 6.963 -1.803 -4.884 1.00 86.81 98 GLU A C 1
ATOM 746 O O . GLU A 1 98 ? 6.618 -2.750 -5.589 1.00 86.81 98 GLU A O 1
ATOM 751 N N . ILE A 1 99 ? 7.756 -0.829 -5.335 1.00 85.06 99 ILE A N 1
ATOM 752 C CA . ILE A 1 99 ? 8.378 -0.840 -6.660 1.00 85.06 99 ILE A CA 1
ATOM 753 C C . ILE A 1 99 ? 9.876 -0.649 -6.473 1.00 85.06 99 ILE A C 1
ATOM 755 O O . ILE A 1 99 ? 10.325 0.395 -5.993 1.00 85.06 99 ILE A O 1
ATOM 759 N N . THR A 1 100 ? 10.646 -1.637 -6.917 1.00 86.12 100 THR A N 1
ATOM 760 C CA . THR A 1 100 ? 12.106 -1.562 -6.937 1.00 86.12 100 THR A CA 1
ATOM 761 C C . THR A 1 100 ? 12.578 -1.124 -8.316 1.00 86.12 100 THR A C 1
ATOM 763 O O . THR A 1 100 ? 12.317 -1.792 -9.314 1.00 86.12 100 THR A O 1
ATOM 766 N N . ILE A 1 101 ? 13.307 -0.007 -8.375 1.00 84.00 101 ILE A N 1
ATOM 767 C CA . ILE A 1 101 ? 13.928 0.492 -9.607 1.00 84.00 101 ILE A CA 1
ATOM 768 C C . ILE A 1 101 ? 15.445 0.343 -9.467 1.00 84.00 101 ILE A C 1
ATOM 770 O O . ILE A 1 101 ? 16.026 0.933 -8.550 1.00 84.00 101 ILE A O 1
ATOM 774 N N . PRO A 1 102 ? 16.108 -0.437 -10.340 1.00 78.38 102 PRO A N 1
ATOM 775 C CA . PRO A 1 102 ? 17.534 -0.683 -10.218 1.00 78.38 102 PRO A CA 1
ATOM 776 C C . PRO A 1 102 ? 18.337 0.598 -10.459 1.00 78.38 102 PRO A C 1
ATOM 778 O O . PRO A 1 102 ? 18.111 1.344 -11.414 1.00 78.38 102 PRO A O 1
ATOM 781 N N . TYR A 1 103 ? 19.318 0.820 -9.589 1.00 80.88 103 TYR A N 1
ATOM 782 C CA . TYR A 1 103 ? 20.304 1.886 -9.712 1.00 80.88 103 TYR A CA 1
ATOM 783 C C . TYR A 1 103 ? 21.611 1.332 -10.280 1.00 80.88 103 TYR A C 1
ATOM 785 O O . TYR A 1 103 ? 22.115 0.308 -9.816 1.00 80.88 103 TYR A O 1
ATOM 793 N N . SER A 1 104 ? 22.206 2.054 -11.226 1.00 78.50 104 SER A N 1
ATOM 794 C CA . SER A 1 104 ? 23.598 1.866 -11.628 1.00 78.50 104 SER A CA 1
ATOM 795 C C . SER A 1 104 ? 24.305 3.217 -11.706 1.00 78.50 104 SER A C 1
ATOM 797 O O . SER A 1 104 ? 23.679 4.260 -11.894 1.00 78.50 104 SER A O 1
ATOM 799 N N . ASP A 1 105 ? 25.621 3.221 -11.490 1.00 77.25 105 ASP A N 1
ATOM 800 C CA . ASP A 1 105 ? 26.384 4.468 -11.462 1.00 77.25 105 ASP A CA 1
ATOM 801 C C . ASP A 1 105 ? 26.252 5.224 -12.794 1.00 77.25 105 ASP A C 1
ATOM 803 O O . ASP A 1 105 ? 26.430 4.654 -13.871 1.00 77.25 105 ASP A O 1
ATOM 807 N N . GLY A 1 106 ? 25.876 6.502 -12.718 1.00 72.81 106 GLY A N 1
ATOM 808 C CA . GLY A 1 106 ? 25.564 7.329 -13.888 1.00 72.81 106 GLY A CA 1
ATOM 809 C C . GLY A 1 106 ? 24.201 7.072 -14.554 1.00 72.81 106 GLY A C 1
ATOM 810 O O . GLY A 1 106 ? 23.880 7.774 -15.512 1.00 72.81 106 GLY A O 1
ATOM 811 N N . HIS A 1 107 ? 23.380 6.135 -14.062 1.00 70.94 107 HIS A N 1
ATOM 812 C CA . HIS A 1 107 ? 22.068 5.805 -14.627 1.00 70.94 107 HIS A CA 1
ATOM 813 C C . HIS A 1 107 ? 21.002 5.580 -13.534 1.00 70.94 107 HIS A C 1
ATOM 815 O O . HIS A 1 107 ? 20.941 4.553 -12.859 1.00 70.94 107 HIS A O 1
ATOM 821 N N . TYR A 1 108 ? 20.083 6.536 -13.398 1.00 77.62 108 TYR A N 1
ATOM 822 C CA . TYR A 1 108 ? 19.069 6.578 -12.332 1.00 77.62 108 TYR A CA 1
ATOM 823 C C . TYR A 1 108 ? 17.764 5.855 -12.697 1.00 77.62 108 TYR A C 1
ATOM 825 O O . TYR A 1 108 ? 16.678 6.335 -12.385 1.00 77.62 108 TYR A O 1
ATOM 833 N N . GLY A 1 109 ? 17.854 4.747 -13.437 1.00 73.50 109 GLY A N 1
ATOM 834 C CA . GLY A 1 109 ? 16.674 3.997 -13.887 1.00 73.50 109 GLY A CA 1
ATOM 835 C C . GLY A 1 109 ? 15.667 4.845 -14.680 1.00 73.50 109 GLY A C 1
ATOM 836 O O . GLY A 1 109 ? 14.468 4.620 -14.573 1.00 73.50 109 GLY A O 1
ATOM 837 N N . ASN A 1 110 ? 16.143 5.853 -15.425 1.00 73.31 110 ASN A N 1
ATOM 838 C CA . ASN A 1 110 ? 15.328 6.849 -16.141 1.00 73.31 110 ASN A CA 1
ATOM 839 C C . ASN A 1 110 ? 14.387 7.700 -15.264 1.00 73.31 110 ASN A C 1
ATOM 841 O O . ASN A 1 110 ? 13.496 8.371 -15.784 1.00 73.31 110 ASN A O 1
ATOM 845 N N . LEU A 1 111 ? 14.598 7.729 -13.945 1.00 76.94 111 LEU A N 1
ATOM 846 C CA . LEU A 1 111 ? 13.851 8.605 -13.051 1.00 76.94 111 LEU A CA 1
ATOM 847 C C . LEU A 1 111 ? 14.308 10.065 -13.185 1.00 76.94 111 LEU A C 1
ATOM 849 O O . LEU A 1 111 ? 15.501 10.325 -13.385 1.00 76.94 111 LEU A O 1
ATOM 853 N N . PRO A 1 112 ? 13.392 11.040 -13.022 1.00 70.75 112 PRO A N 1
ATOM 854 C CA . PRO A 1 112 ? 13.759 12.446 -12.972 1.00 70.75 112 PRO A CA 1
ATOM 855 C C . PRO A 1 112 ? 14.784 12.701 -11.865 1.00 70.75 112 PRO A C 1
ATOM 857 O O . PRO A 1 112 ? 14.506 12.526 -10.680 1.00 70.75 112 PRO A O 1
ATOM 860 N N . VAL A 1 113 ? 15.970 13.162 -12.254 1.00 71.56 113 VAL A N 1
ATOM 861 C CA . VAL A 1 113 ? 16.980 13.643 -11.313 1.00 71.56 113 VAL A CA 1
ATOM 862 C C . VAL A 1 113 ? 16.908 15.154 -11.220 1.00 71.56 113 VAL A C 1
ATOM 864 O O . VAL A 1 113 ? 16.910 15.866 -12.224 1.00 71.56 113 VAL A O 1
ATOM 867 N N . ASN A 1 114 ? 16.861 15.672 -9.997 1.00 65.38 114 ASN A N 1
ATOM 868 C CA . ASN A 1 114 ? 17.056 17.095 -9.794 1.00 65.38 114 ASN A CA 1
ATOM 869 C C . ASN A 1 114 ? 18.537 17.420 -10.052 1.00 65.38 114 ASN A C 1
ATOM 871 O O . ASN A 1 114 ? 19.402 17.004 -9.287 1.00 65.38 114 ASN A O 1
ATOM 875 N N . SER A 1 115 ? 18.829 18.212 -11.087 1.00 57.88 115 SER A N 1
ATOM 876 C CA . SER A 1 115 ? 20.193 18.626 -11.451 1.00 57.88 115 SER A CA 1
ATOM 877 C C . SER A 1 115 ? 20.901 19.475 -10.383 1.00 57.88 115 SER A C 1
ATOM 879 O O . SER A 1 115 ? 22.097 19.726 -10.498 1.00 57.88 115 SER A O 1
ATOM 881 N N . THR A 1 116 ? 20.179 19.935 -9.354 1.00 55.72 116 THR A N 1
ATOM 882 C CA . THR A 1 116 ? 20.740 20.604 -8.164 1.00 55.72 116 THR A CA 1
ATOM 883 C C . THR A 1 116 ? 20.884 19.692 -6.944 1.00 55.72 116 THR A C 1
ATOM 885 O O . THR A 1 116 ? 21.488 20.099 -5.952 1.00 55.72 116 THR A O 1
ATOM 888 N N . TYR A 1 117 ? 20.399 18.449 -7.004 1.00 48.53 117 TYR A N 1
ATOM 889 C CA . TYR A 1 117 ? 20.593 17.458 -5.951 1.00 48.53 117 TYR A CA 1
ATOM 890 C C . TYR A 1 117 ? 21.877 16.661 -6.212 1.00 48.53 117 TYR A C 1
ATOM 892 O O . TYR A 1 117 ? 21.863 15.587 -6.807 1.00 48.53 117 TYR A O 1
ATOM 900 N N . TYR A 1 118 ? 23.008 17.188 -5.742 1.00 45.34 118 TYR A N 1
ATOM 901 C CA . TYR A 1 118 ? 24.221 16.395 -5.529 1.00 45.34 118 TYR A CA 1
ATOM 902 C C . TYR A 1 118 ? 24.024 15.551 -4.262 1.00 45.34 118 TYR A C 1
ATOM 904 O O . TYR A 1 118 ? 24.462 15.911 -3.169 1.00 45.34 118 TYR A O 1
ATOM 912 N N . GLY A 1 119 ? 23.291 14.446 -4.390 1.00 43.62 119 GLY A N 1
ATOM 913 C CA . GLY A 1 119 ? 23.253 13.425 -3.353 1.00 43.62 119 GLY A CA 1
ATOM 914 C C . GLY A 1 119 ? 24.662 12.877 -3.141 1.00 43.62 119 GLY A C 1
ATOM 915 O O . GLY A 1 119 ? 25.324 12.471 -4.092 1.00 43.62 119 GLY A O 1
ATOM 916 N N . ILE A 1 120 ? 25.127 12.888 -1.893 1.00 42.91 120 ILE A N 1
ATOM 917 C CA . ILE A 1 120 ? 26.268 12.091 -1.434 1.00 42.91 120 ILE A CA 1
ATOM 918 C C . ILE A 1 120 ? 26.183 10.693 -2.052 1.00 42.91 120 ILE A C 1
ATOM 920 O O . ILE A 1 120 ? 25.174 10.014 -1.866 1.00 42.91 120 ILE A O 1
ATOM 924 N N . SER A 1 121 ? 27.222 10.274 -2.782 1.00 47.47 121 SER A N 1
ATOM 925 C CA . SER A 1 121 ? 27.362 8.895 -3.245 1.00 47.47 121 SER A CA 1
ATOM 926 C C . SER A 1 121 ? 27.103 7.965 -2.064 1.00 47.47 121 SER A C 1
ATOM 928 O O . SER A 1 121 ? 27.913 7.874 -1.141 1.00 47.47 121 SER A O 1
ATOM 930 N N . ARG A 1 122 ? 25.947 7.299 -2.055 1.00 48.88 122 ARG A N 1
ATOM 931 C CA . ARG A 1 122 ? 25.715 6.194 -1.135 1.00 48.88 122 ARG A CA 1
ATOM 932 C C . ARG A 1 122 ? 26.417 4.996 -1.743 1.00 48.88 122 ARG A C 1
ATOM 934 O O . ARG A 1 122 ? 25.842 4.272 -2.546 1.00 48.88 122 ARG A O 1
ATOM 941 N N . THR A 1 123 ? 27.685 4.820 -1.388 1.00 46.75 123 THR A N 1
ATOM 942 C CA . THR A 1 123 ? 28.357 3.535 -1.569 1.00 46.75 123 THR A CA 1
ATOM 943 C C . THR A 1 123 ? 27.534 2.508 -0.801 1.00 46.75 123 THR A C 1
ATOM 945 O O . THR A 1 123 ? 27.421 2.612 0.422 1.00 46.75 123 THR A O 1
ATOM 948 N N . MET A 1 124 ? 26.907 1.564 -1.506 1.00 44.00 124 MET A N 1
ATOM 949 C CA . MET A 1 124 ? 26.273 0.429 -0.844 1.00 44.00 124 MET A CA 1
ATOM 950 C C . MET A 1 124 ? 27.352 -0.301 -0.048 1.00 44.00 124 MET A C 1
ATOM 952 O O . MET A 1 124 ? 28.406 -0.636 -0.591 1.00 44.00 124 MET A O 1
ATOM 956 N N . ALA A 1 125 ? 27.117 -0.498 1.249 1.00 41.09 125 ALA A N 1
ATOM 957 C CA . ALA A 1 125 ? 27.934 -1.425 2.011 1.00 41.09 125 ALA A CA 1
ATOM 958 C C . ALA A 1 125 ? 27.751 -2.807 1.374 1.00 41.09 125 ALA A C 1
ATOM 960 O O . ALA A 1 125 ? 26.616 -3.248 1.191 1.00 41.09 125 ALA A O 1
ATOM 961 N N . SER A 1 126 ? 28.855 -3.447 0.983 1.00 39.81 126 SER A N 1
ATOM 962 C CA . SER A 1 126 ? 28.822 -4.851 0.571 1.00 39.81 126 SER A CA 1
ATOM 963 C C . SER A 1 126 ? 28.200 -5.715 1.679 1.00 39.81 126 SER A C 1
ATOM 965 O O . SER A 1 126 ? 28.375 -5.367 2.852 1.00 39.81 126 SER A O 1
ATOM 967 N N . PRO A 1 127 ? 27.494 -6.800 1.306 1.00 49.19 127 PRO A N 1
ATOM 968 C CA . PRO A 1 127 ? 26.832 -7.705 2.246 1.00 49.19 127 PRO A CA 1
ATOM 969 C C . PRO A 1 127 ? 27.792 -8.329 3.265 1.00 49.19 127 PRO A C 1
ATOM 971 O O . PRO A 1 127 ? 28.989 -8.510 2.932 1.00 49.19 127 PRO A O 1
#

Secondary structure (DSSP, 8-state):
-------------SSS-------SPPTT-----------SSGGGGTSTT-EEPPPTT--SSSS----S--TTT-S-TTT---STTGGG-SEE-----------BTTB-TTPPP-TT-------PPP-